Protein AF-A0A1M6M087-F1 (afdb_monomer)

Secondary structure (DSSP, 8-state):
--B-TT-----HHHHHHHHHHHSS--GGG-SEEEEEETTEEEEEE--S--TT-PPPP---TT-HHHHT-S-HHHHHHHHHHHHHHHHHHHHHH-

Mean predicted aligned error: 3.69 Å

Solvent-accessible surface area (backbone atoms only — not comparable to full-atom values): 5456 Å² total; per-residue (Å²): 130,58,71,40,57,60,46,84,72,82,54,56,38,17,32,45,42,15,25,72,76,69,76,38,86,41,44,91,55,22,26,41,46,77,41,87,47,99,92,44,21,24,62,48,72,35,76,60,79,46,99,81,76,47,55,49,54,79,74,56,92,79,40,59,45,47,70,68,41,85,41,71,64,22,33,58,55,52,49,53,51,52,53,52,51,52,50,53,52,50,70,75,74,111

Organism: NCBI:txid1121476

Sequence (94 aa):
MEILKGCVGCRVCELLCSYNKFKKFQPSKAAIKIHNLADGFGVELFTEEALNGRFVCEFCEDKPCIKYCIELKAKNPLRDLLSVEEKKYKLKND

Radius of gyration: 12.69 Å; Cα contacts (8 Å, |Δi|>4): 139; chains: 1; bounding box: 28×25×36 Å

Nearest PDB structures (foldseek):
  8c0z-assembly1_F  TM=6.111E-01  e=2.768E-02  Aromatoleum aromaticum
  6x1o-assembly1_D  TM=5.675E-01  e=3.585E-02  Pyrococcus furiosus COM1
  7qv7-assembly1_G  TM=5.328E-01  e=2.335E-01  Thermoanaerobacter kivui

Foldseek 3Di:
DDAQPQDPQPLVLLQVQCCVPPVDRDSVLGQWDWDQDPVHIDIDGAQDDDPVRRDHDPLDPVSVSLVPPPGPSRNVSVVVVSVVVVVVSVVVVD

Structure (mmCIF, N/CA/C/O backbone):
data_AF-A0A1M6M087-F1
#
_entry.id   AF-A0A1M6M087-F1
#
loop_
_atom_site.group_PDB
_atom_site.id
_atom_site.type_symbol
_atom_site.label_atom_id
_atom_site.label_alt_id
_atom_site.label_comp_id
_atom_site.label_asym_id
_atom_site.label_entity_id
_atom_site.label_seq_id
_atom_site.pdbx_PDB_ins_code
_atom_site.Cartn_x
_atom_site.Cartn_y
_atom_site.Cartn_z
_atom_site.occupancy
_atom_site.B_iso_or_equiv
_atom_site.auth_seq_id
_atom_site.auth_comp_id
_atom_site.auth_asym_id
_atom_site.auth_atom_id
_atom_site.pdbx_PDB_model_num
ATOM 1 N N . MET A 1 1 ? 4.610 13.743 -3.470 1.00 72.81 1 MET A N 1
ATOM 2 C CA . MET A 1 1 ? 4.476 12.272 -3.502 1.00 72.81 1 MET A CA 1
ATOM 3 C C . MET A 1 1 ? 5.729 11.722 -4.148 1.00 72.81 1 MET A C 1
ATOM 5 O O . MET A 1 1 ? 6.083 12.204 -5.215 1.00 72.81 1 MET A O 1
ATOM 9 N N . GLU A 1 2 ? 6.428 10.808 -3.483 1.00 80.75 2 GLU A N 1
ATOM 10 C CA . GLU A 1 2 ? 7.717 10.284 -3.952 1.00 80.75 2 GLU A CA 1
ATOM 11 C C . GLU A 1 2 ? 7.552 8.935 -4.659 1.00 80.75 2 GLU A C 1
ATOM 13 O O . GLU A 1 2 ? 6.576 8.215 -4.433 1.00 80.75 2 GLU A O 1
ATOM 18 N N . ILE A 1 3 ? 8.513 8.596 -5.521 1.00 92.50 3 ILE A N 1
ATOM 19 C CA . ILE A 1 3 ? 8.538 7.318 -6.237 1.00 92.50 3 ILE A CA 1
ATOM 20 C C . ILE A 1 3 ? 8.898 6.195 -5.267 1.00 92.50 3 ILE A C 1
ATOM 22 O O . ILE A 1 3 ? 9.939 6.215 -4.610 1.00 92.50 3 ILE A O 1
ATOM 26 N N . LEU A 1 4 ? 8.070 5.154 -5.242 1.00 94.31 4 LEU A N 1
ATOM 27 C CA . LEU A 1 4 ? 8.348 3.936 -4.503 1.00 94.31 4 LEU A CA 1
ATOM 28 C C . LEU A 1 4 ? 9.270 3.033 -5.327 1.00 94.31 4 LEU A C 1
ATOM 30 O O . LEU A 1 4 ? 8.835 2.329 -6.242 1.00 94.31 4 LEU A O 1
ATOM 34 N N . LYS A 1 5 ? 10.564 3.043 -4.995 1.00 94.50 5 LYS A N 1
ATOM 35 C CA . LYS A 1 5 ? 11.593 2.283 -5.718 1.00 94.50 5 LYS A CA 1
ATOM 36 C C . LYS A 1 5 ? 11.219 0.799 -5.844 1.00 94.50 5 LYS A C 1
ATOM 38 O O . LYS A 1 5 ? 10.978 0.117 -4.853 1.00 94.50 5 LYS A O 1
ATOM 43 N N . GLY A 1 6 ? 11.214 0.292 -7.078 1.00 93.56 6 GLY A N 1
ATOM 44 C CA . GLY A 1 6 ? 10.895 -1.107 -7.382 1.00 93.56 6 GLY A CA 1
ATOM 45 C C . GLY A 1 6 ? 9.400 -1.436 -7.432 1.00 93.56 6 GLY A C 1
ATOM 46 O O . GLY A 1 6 ? 9.059 -2.595 -7.638 1.00 93.56 6 GLY A O 1
ATOM 47 N N . CYS A 1 7 ? 8.508 -0.460 -7.247 1.00 96.25 7 CYS A N 1
ATOM 48 C CA . CYS A 1 7 ? 7.082 -0.644 -7.495 1.00 96.25 7 CYS A CA 1
ATOM 49 C C . CYS A 1 7 ? 6.811 -0.728 -9.003 1.00 96.25 7 CYS A C 1
ATOM 51 O O . CYS A 1 7 ? 7.345 0.070 -9.767 1.00 96.25 7 CYS A O 1
ATOM 53 N N . VAL A 1 8 ? 5.951 -1.664 -9.413 1.00 95.44 8 VAL A N 1
ATOM 54 C CA . VAL A 1 8 ? 5.540 -1.871 -10.819 1.00 95.44 8 VAL A CA 1
ATOM 55 C C . VAL A 1 8 ? 4.080 -1.491 -11.083 1.00 95.44 8 VAL A C 1
ATOM 57 O O . VAL A 1 8 ? 3.544 -1.763 -12.151 1.00 95.44 8 VAL A O 1
ATOM 60 N N . GLY A 1 9 ? 3.395 -0.912 -10.095 1.00 95.38 9 GLY A N 1
ATOM 61 C CA . GLY A 1 9 ? 2.027 -0.437 -10.290 1.00 95.38 9 GLY A CA 1
ATOM 62 C C . GLY A 1 9 ? 0.945 -1.520 -10.319 1.00 95.38 9 GLY A C 1
ATOM 63 O O . GLY A 1 9 ? -0.140 -1.254 -10.821 1.00 95.38 9 GLY A O 1
ATOM 64 N N . CYS A 1 10 ? 1.183 -2.717 -9.767 1.00 95.44 10 CYS A N 1
ATOM 65 C CA . CYS A 1 10 ? 0.228 -3.841 -9.819 1.00 95.44 10 CYS A CA 1
ATOM 66 C C . CYS A 1 10 ? -1.052 -3.656 -8.976 1.00 95.44 10 CYS A C 1
ATOM 68 O O . CYS A 1 10 ? -2.004 -4.417 -9.126 1.00 95.44 10 CYS A O 1
ATOM 70 N N . A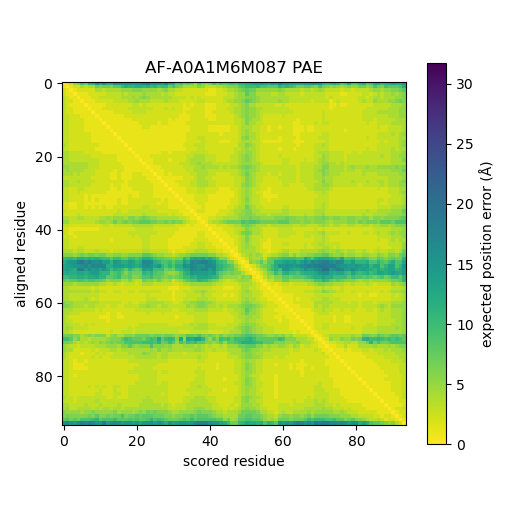RG A 1 11 ? -1.075 -2.675 -8.060 1.00 95.56 11 ARG A N 1
ATOM 71 C CA . ARG A 1 11 ? -2.221 -2.296 -7.198 1.00 95.56 11 ARG A CA 1
ATOM 72 C C . ARG A 1 11 ? -2.803 -3.405 -6.307 1.00 95.56 11 ARG A C 1
ATOM 74 O O . ARG A 1 11 ? -3.864 -3.222 -5.711 1.00 95.56 11 ARG A O 1
ATOM 81 N N . VAL A 1 12 ? -2.087 -4.515 -6.120 1.00 95.75 12 VAL A N 1
ATOM 82 C CA . VAL A 1 12 ? -2.470 -5.589 -5.180 1.00 95.75 12 VAL A CA 1
ATOM 83 C C . VAL A 1 12 ? -2.603 -5.058 -3.748 1.00 95.75 12 VAL A C 1
ATOM 85 O O . VAL A 1 12 ? -3.499 -5.465 -3.014 1.00 95.75 12 VAL A O 1
ATOM 88 N N . CYS A 1 13 ? -1.768 -4.096 -3.355 1.00 96.12 13 CYS A N 1
ATOM 89 C CA . CYS A 1 13 ? -1.867 -3.439 -2.053 1.00 96.12 13 CYS A CA 1
ATOM 90 C C . CYS A 1 13 ? -3.202 -2.697 -1.854 1.00 96.12 13 CYS A C 1
ATOM 92 O O . CYS A 1 13 ? -3.774 -2.785 -0.769 1.00 96.12 13 CYS A O 1
ATOM 94 N N . GLU A 1 14 ? -3.737 -2.032 -2.886 1.00 96.19 14 GLU A N 1
ATOM 95 C CA . GLU A 1 14 ? -5.054 -1.380 -2.831 1.00 96.19 14 GLU A CA 1
ATOM 96 C C . GLU A 1 14 ? -6.168 -2.421 -2.680 1.00 96.19 14 GLU A C 1
ATOM 98 O O . GLU A 1 14 ? -7.066 -2.286 -1.843 1.00 96.19 14 GLU A O 1
ATOM 103 N N . LEU A 1 15 ? -6.082 -3.496 -3.468 1.00 96.12 15 LEU A N 1
ATOM 104 C CA . LEU A 1 15 ? -7.043 -4.592 -3.447 1.00 96.12 15 LEU A CA 1
ATOM 105 C C . LEU A 1 15 ? -7.124 -5.219 -2.051 1.00 96.12 15 LEU A C 1
ATOM 107 O O . LEU A 1 15 ? -8.207 -5.298 -1.469 1.00 96.12 15 LEU A O 1
ATOM 111 N N . LEU A 1 16 ? -5.976 -5.587 -1.484 1.00 95.94 16 LEU A N 1
ATOM 112 C CA . LEU A 1 16 ? -5.884 -6.206 -0.165 1.00 95.94 16 LEU A CA 1
ATOM 113 C C . LEU A 1 16 ? -6.270 -5.257 0.962 1.00 95.94 16 LEU A C 1
ATOM 115 O O . LEU A 1 16 ? -6.901 -5.694 1.915 1.00 95.94 16 LEU A O 1
ATOM 119 N N . CYS A 1 17 ? -5.943 -3.970 0.857 1.00 95.62 17 CYS A N 1
ATOM 120 C CA . CYS A 1 17 ? -6.355 -2.973 1.839 1.00 95.62 17 CYS A CA 1
ATOM 121 C C . CYS A 1 17 ? -7.889 -2.871 1.909 1.00 95.62 17 CYS A C 1
ATOM 123 O O . CYS A 1 17 ? -8.472 -2.987 2.988 1.00 95.62 17 CYS A O 1
ATOM 125 N N . SER A 1 18 ? -8.552 -2.750 0.752 1.00 94.75 18 SER A N 1
ATOM 126 C CA . SER A 1 18 ? -10.019 -2.710 0.691 1.00 94.75 18 SER A CA 1
ATOM 127 C C . SER A 1 18 ? -10.666 -4.014 1.168 1.00 94.75 18 SER A C 1
ATOM 129 O O . SER A 1 18 ? -11.641 -3.981 1.921 1.00 94.75 18 SER A O 1
ATOM 131 N N . TYR A 1 19 ? -10.087 -5.163 0.802 1.00 95.56 19 TYR A N 1
ATOM 132 C CA . TYR A 1 19 ? -10.583 -6.463 1.234 1.00 95.56 19 TYR A CA 1
ATOM 133 C C . TYR A 1 19 ? -10.392 -6.672 2.734 1.00 95.56 19 TYR A C 1
ATOM 135 O O . TYR A 1 19 ? -11.310 -7.142 3.395 1.00 95.56 19 TYR A O 1
ATOM 143 N N . ASN A 1 20 ? -9.250 -6.283 3.302 1.00 94.75 20 ASN A N 1
ATOM 144 C CA . ASN A 1 20 ? -8.994 -6.441 4.729 1.00 94.75 20 ASN A CA 1
ATOM 145 C C . ASN A 1 20 ? -10.066 -5.730 5.567 1.00 94.75 20 ASN A C 1
ATOM 147 O O . ASN A 1 20 ? -10.634 -6.346 6.472 1.00 94.75 20 ASN A O 1
ATOM 151 N N . LYS A 1 21 ? -10.395 -4.483 5.193 1.00 92.50 21 LYS A N 1
ATOM 152 C CA . LYS A 1 21 ? -11.355 -3.632 5.905 1.00 92.50 21 LYS A CA 1
ATOM 153 C C . LYS A 1 21 ? -12.816 -3.986 5.625 1.00 92.50 21 LYS A C 1
ATOM 155 O O . LYS A 1 21 ? -13.600 -4.121 6.556 1.00 92.50 21 LYS A O 1
ATOM 160 N N . PHE A 1 22 ? -13.193 -4.136 4.355 1.00 92.44 22 PHE A N 1
ATOM 161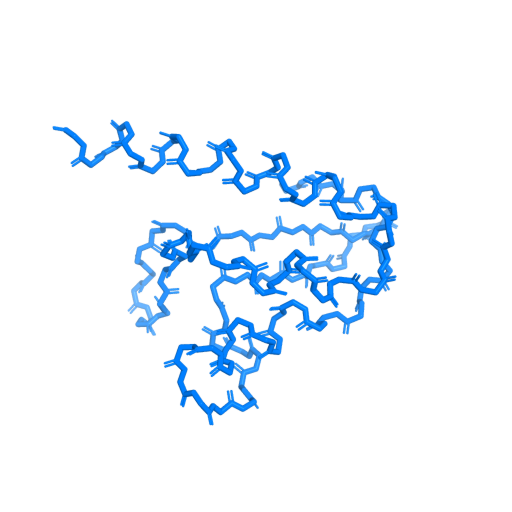 C CA . PHE A 1 22 ? -14.603 -4.234 3.949 1.00 92.44 22 PHE A CA 1
ATOM 162 C C . PHE A 1 22 ? -15.032 -5.628 3.495 1.00 92.44 22 PHE A C 1
ATOM 164 O O . PHE A 1 22 ? -16.193 -5.809 3.129 1.00 92.44 22 PHE A O 1
ATOM 171 N N . LYS A 1 23 ? -14.102 -6.590 3.440 1.00 95.19 23 LYS A N 1
ATOM 172 C CA . LYS A 1 23 ? -14.303 -7.929 2.854 1.00 95.19 23 LYS A CA 1
ATOM 173 C C . LYS A 1 23 ? -14.834 -7.879 1.414 1.00 95.19 23 LYS A C 1
ATOM 175 O O . LYS A 1 23 ? -15.516 -8.785 0.950 1.00 95.19 23 LYS A O 1
ATOM 180 N N . LYS A 1 24 ? -14.516 -6.796 0.694 1.00 94.50 24 LYS A N 1
ATOM 181 C CA . LYS A 1 24 ? -14.903 -6.547 -0.698 1.00 94.50 24 LYS A CA 1
ATOM 182 C C . LYS A 1 24 ? -13.698 -6.067 -1.489 1.00 94.50 24 LYS A C 1
ATOM 184 O O . LYS A 1 24 ? -12.934 -5.231 -1.015 1.00 94.50 24 LYS A O 1
ATOM 189 N N . PHE A 1 25 ? -13.575 -6.546 -2.720 1.00 95.12 25 PHE A N 1
ATOM 190 C CA . PHE A 1 25 ? -12.568 -6.090 -3.671 1.00 95.12 25 PHE A CA 1
ATOM 191 C C . PHE A 1 25 ? -12.986 -4.749 -4.286 1.00 95.12 25 PHE A C 1
ATOM 193 O O . PHE A 1 25 ? -13.501 -4.687 -5.399 1.00 95.12 25 PHE A O 1
ATOM 200 N N . GLN A 1 26 ? -12.803 -3.663 -3.532 1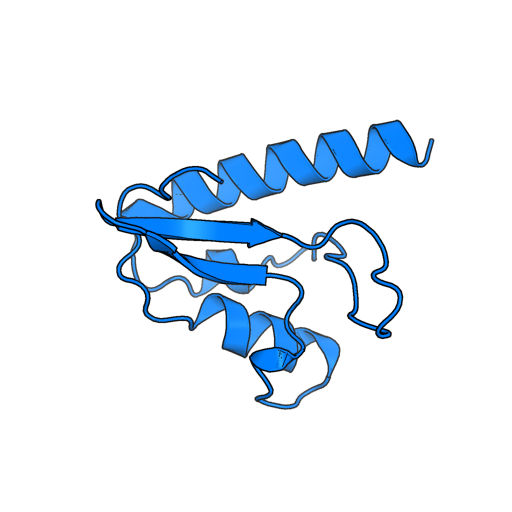.00 93.44 26 GLN A N 1
ATOM 201 C CA . GLN A 1 26 ? -13.125 -2.297 -3.955 1.00 93.44 26 GLN A CA 1
ATOM 202 C C . GLN A 1 26 ? -11.896 -1.394 -3.792 1.00 93.44 26 GLN A C 1
ATOM 204 O O . GLN A 1 26 ? -11.858 -0.583 -2.862 1.00 93.44 26 GLN A O 1
ATOM 209 N N . PRO A 1 27 ? -10.894 -1.487 -4.692 1.00 93.00 27 PRO A N 1
ATOM 210 C CA . PRO A 1 27 ? -9.661 -0.713 -4.580 1.00 93.00 27 PRO A CA 1
ATOM 211 C C . PRO A 1 27 ? -9.905 0.789 -4.433 1.00 93.00 27 PRO A C 1
ATOM 213 O O . PRO A 1 27 ? -9.158 1.459 -3.732 1.00 93.00 27 PRO A O 1
ATOM 216 N N . SER A 1 28 ? -10.965 1.345 -5.036 1.00 91.25 28 SER A N 1
ATOM 217 C CA . SER A 1 28 ? -11.349 2.764 -4.907 1.00 91.25 28 SER A CA 1
ATOM 218 C C . SER A 1 28 ? -11.554 3.230 -3.463 1.00 91.25 28 SER A C 1
ATOM 220 O O . SER A 1 28 ? -11.368 4.413 -3.187 1.00 91.25 28 SER A O 1
ATOM 222 N N . LYS A 1 29 ? -11.888 2.315 -2.547 1.00 91.25 29 LYS A N 1
ATOM 223 C CA . LYS A 1 29 ? -12.056 2.612 -1.125 1.00 91.25 29 LYS A CA 1
ATOM 224 C C . LYS A 1 29 ? -10.784 2.450 -0.303 1.00 91.25 29 LYS A C 1
ATOM 226 O O . LYS A 1 29 ? -10.823 2.838 0.848 1.00 91.25 29 LYS A O 1
ATOM 231 N N . ALA A 1 30 ? -9.705 1.877 -0.837 1.00 93.88 30 ALA A N 1
ATOM 232 C CA . ALA A 1 30 ? -8.482 1.590 -0.086 1.00 93.88 30 ALA A CA 1
ATOM 233 C C . ALA A 1 30 ? -7.846 2.841 0.549 1.00 93.88 30 ALA A C 1
ATOM 235 O O . ALA A 1 30 ? -7.805 3.903 -0.074 1.00 93.88 30 ALA A O 1
ATOM 236 N N . ALA A 1 31 ? -7.271 2.670 1.742 1.00 94.62 31 ALA A N 1
ATOM 237 C CA . ALA A 1 31 ? -6.484 3.694 2.430 1.00 94.62 31 ALA A CA 1
ATOM 238 C C . ALA A 1 31 ? -5.072 3.893 1.834 1.00 94.62 31 ALA A C 1
ATOM 240 O O . ALA A 1 31 ? -4.371 4.832 2.198 1.00 94.62 31 ALA A O 1
ATOM 241 N N . ILE A 1 32 ? -4.651 3.013 0.921 1.00 94.38 32 ILE A N 1
ATOM 242 C CA . ILE A 1 32 ? -3.413 3.118 0.143 1.00 94.38 32 ILE A CA 1
ATOM 243 C C . ILE A 1 32 ? -3.753 3.258 -1.340 1.00 94.38 32 ILE A C 1
ATOM 245 O O . ILE A 1 32 ? -4.621 2.541 -1.846 1.00 94.38 32 ILE A O 1
ATOM 249 N N . LYS A 1 33 ? -3.062 4.162 -2.037 1.00 94.75 33 LYS A N 1
ATOM 250 C CA . LYS A 1 33 ? -3.221 4.414 -3.472 1.00 94.75 33 LYS A CA 1
ATOM 251 C C . LYS A 1 33 ? -1.891 4.416 -4.195 1.00 94.75 33 LYS A C 1
ATOM 253 O O . LYS A 1 33 ? -0.923 5.002 -3.722 1.00 94.75 33 LYS A O 1
ATOM 258 N N . ILE A 1 34 ? -1.871 3.774 -5.357 1.00 95.81 34 ILE A N 1
ATOM 259 C CA . ILE A 1 34 ? -0.755 3.813 -6.286 1.00 95.81 34 ILE A CA 1
ATOM 260 C C . ILE A 1 34 ? -1.054 4.827 -7.381 1.00 95.81 34 ILE A C 1
ATOM 262 O O . ILE A 1 34 ? -2.074 4.745 -8.070 1.00 95.81 34 ILE A O 1
ATOM 266 N N . HIS A 1 35 ? -0.115 5.741 -7.583 1.00 96.00 35 HIS A N 1
ATOM 267 C CA . HIS A 1 35 ? -0.189 6.770 -8.610 1.00 96.00 35 HIS A CA 1
ATOM 268 C C . HIS A 1 35 ? 0.865 6.527 -9.679 1.00 96.00 35 HIS A C 1
ATOM 270 O O . HIS A 1 35 ? 1.994 6.152 -9.366 1.00 96.00 35 HIS A O 1
ATOM 276 N N . ASN A 1 36 ? 0.488 6.730 -10.940 1.00 96.38 36 ASN A N 1
ATOM 277 C CA . ASN A 1 36 ? 1.440 6.717 -12.044 1.00 96.38 36 ASN A CA 1
ATOM 278 C C . ASN A 1 36 ? 2.097 8.099 -12.130 1.00 96.38 36 ASN A C 1
ATOM 280 O O . ASN A 1 36 ? 1.395 9.101 -12.256 1.00 96.38 36 ASN A O 1
ATOM 284 N N . LEU A 1 37 ? 3.417 8.142 -12.014 1.00 95.06 37 LEU A N 1
ATOM 285 C CA . LEU A 1 37 ? 4.243 9.343 -12.099 1.00 95.06 37 LEU A CA 1
ATOM 286 C C . LEU A 1 37 ? 5.110 9.252 -13.362 1.00 95.06 37 LEU A C 1
ATOM 288 O O . LEU A 1 37 ? 5.250 8.177 -13.939 1.00 95.06 37 LEU A O 1
ATOM 292 N N . ALA A 1 38 ? 5.714 10.366 -13.783 1.00 93.50 38 ALA A N 1
ATOM 293 C CA . ALA A 1 38 ? 6.536 10.400 -14.998 1.00 93.50 38 ALA A CA 1
ATOM 294 C C . ALA A 1 38 ? 7.650 9.332 -15.000 1.00 93.50 38 ALA A C 1
ATOM 296 O O . ALA A 1 38 ? 7.840 8.650 -16.003 1.00 93.50 38 ALA A O 1
ATOM 297 N N . ASP A 1 39 ? 8.307 9.133 -13.852 1.00 92.75 39 ASP A N 1
ATOM 298 C CA . ASP A 1 39 ? 9.485 8.263 -13.727 1.00 92.75 39 ASP A CA 1
ATOM 299 C C . ASP A 1 39 ? 9.231 6.992 -12.891 1.00 92.75 39 ASP A C 1
ATOM 301 O O . ASP A 1 39 ? 10.167 6.339 -12.424 1.00 92.75 39 ASP A O 1
ATOM 305 N N . GLY A 1 40 ? 7.966 6.625 -12.654 1.00 94.75 40 GLY A N 1
ATOM 306 C CA . GLY A 1 40 ? 7.625 5.408 -11.914 1.00 94.75 40 GLY A CA 1
ATOM 307 C C . GLY A 1 40 ? 6.299 5.485 -11.168 1.00 94.75 40 GLY A C 1
ATOM 308 O O . GLY A 1 40 ? 5.377 6.186 -11.567 1.00 94.75 40 GLY A O 1
ATOM 309 N N . PHE A 1 41 ? 6.192 4.754 -10.058 1.00 96.94 41 PHE A N 1
ATOM 310 C CA . PHE A 1 41 ? 4.952 4.672 -9.286 1.00 96.94 41 PHE A CA 1
ATOM 311 C C . PHE A 1 41 ? 5.117 5.274 -7.897 1.00 96.94 41 PHE A C 1
ATOM 313 O O . PHE A 1 41 ? 6.010 4.881 -7.146 1.00 96.94 41 PHE A O 1
ATOM 320 N N . GLY A 1 42 ? 4.231 6.203 -7.550 1.00 95.50 42 GLY A N 1
ATOM 321 C CA . GLY A 1 42 ? 4.132 6.785 -6.217 1.00 95.50 42 GLY A CA 1
ATOM 322 C C . GLY A 1 42 ? 3.128 6.045 -5.344 1.00 95.50 42 GLY A C 1
ATOM 323 O O . GLY A 1 42 ? 2.212 5.391 -5.849 1.00 95.50 42 GLY A O 1
ATOM 324 N N . VAL A 1 43 ? 3.292 6.170 -4.028 1.00 94.00 43 VAL A N 1
ATOM 325 C CA . VAL A 1 43 ? 2.314 5.691 -3.046 1.00 94.00 43 VAL A CA 1
ATOM 326 C C . VAL A 1 43 ? 1.788 6.858 -2.234 1.00 94.00 43 VAL A C 1
ATOM 328 O O . VAL A 1 43 ? 2.553 7.669 -1.720 1.00 94.00 43 VAL A O 1
ATOM 331 N N . GLU A 1 44 ? 0.473 6.908 -2.104 1.00 93.31 44 GLU A N 1
ATOM 332 C CA . GLU A 1 44 ? -0.239 7.793 -1.198 1.00 93.31 44 GLU A CA 1
ATOM 333 C C . GLU A 1 44 ? -0.924 6.947 -0.122 1.00 93.31 44 GLU A C 1
ATOM 33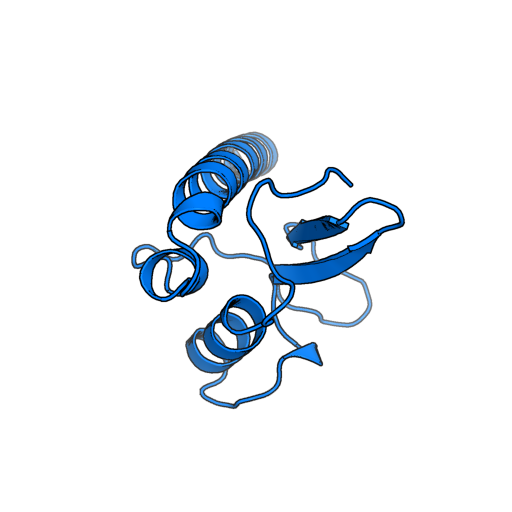5 O O . GLU A 1 44 ? -1.562 5.933 -0.422 1.00 93.31 44 GLU A O 1
ATOM 340 N N . LEU A 1 45 ? -0.777 7.361 1.133 1.00 93.12 45 LEU A N 1
ATOM 341 C CA . LEU A 1 45 ? -1.514 6.816 2.264 1.00 93.12 45 LEU A CA 1
ATOM 342 C C . LEU A 1 45 ? -2.458 7.891 2.783 1.00 93.12 45 LEU A C 1
ATOM 344 O O . LEU A 1 45 ? -2.032 9.009 3.056 1.00 93.12 45 LEU A O 1
ATOM 348 N N . PHE A 1 46 ? -3.726 7.541 2.955 1.00 92.00 46 PHE A N 1
ATOM 349 C CA . PHE A 1 46 ? -4.690 8.421 3.602 1.00 92.00 46 PHE A CA 1
ATOM 350 C C . PHE A 1 46 ? -4.611 8.200 5.101 1.00 92.00 46 PHE A C 1
ATOM 352 O O . PHE A 1 46 ? -5.015 7.152 5.584 1.00 92.00 46 PHE A O 1
ATOM 359 N N . THR A 1 47 ? -4.067 9.160 5.832 1.00 89.75 47 THR A N 1
ATOM 360 C CA . THR A 1 47 ? -3.953 9.122 7.300 1.00 89.75 47 THR A CA 1
ATOM 361 C C . THR A 1 47 ? -4.871 10.135 7.979 1.00 89.75 47 THR A C 1
ATOM 363 O O . THR A 1 47 ? -4.957 10.161 9.201 1.00 89.75 47 THR A O 1
ATOM 366 N N . GLU A 1 48 ? -5.585 10.931 7.185 1.00 85.50 48 GLU A N 1
ATOM 367 C CA . GLU A 1 48 ? -6.524 11.960 7.622 1.00 85.50 48 GLU A CA 1
ATOM 368 C C . GLU A 1 48 ? -7.874 11.721 6.937 1.00 85.50 48 GLU A C 1
ATOM 370 O O . GLU A 1 48 ? -7.922 11.340 5.759 1.00 85.50 48 GLU A O 1
ATOM 375 N N . GLU A 1 49 ? -8.972 11.889 7.680 1.00 74.94 49 GLU A N 1
ATOM 376 C CA . GLU A 1 49 ? -10.315 11.716 7.130 1.00 74.94 49 GLU A CA 1
ATOM 377 C C . GLU A 1 49 ? -10.567 12.754 6.038 1.00 74.94 49 GLU A C 1
ATOM 379 O O . GLU A 1 49 ? -10.534 13.964 6.261 1.00 74.94 49 GLU A O 1
ATOM 384 N N . ALA A 1 50 ? -10.842 12.272 4.830 1.00 66.62 50 ALA A N 1
ATOM 385 C CA . ALA A 1 50 ? -11.306 13.130 3.757 1.00 66.62 50 ALA A CA 1
ATOM 386 C C . ALA A 1 50 ? -12.817 13.363 3.899 1.00 66.62 50 ALA A C 1
ATOM 388 O O . ALA A 1 50 ? -13.567 12.451 4.251 1.00 66.62 50 ALA A O 1
ATOM 389 N N . LEU A 1 51 ? -13.285 14.554 3.504 1.00 60.84 51 LEU A N 1
ATOM 390 C CA . LEU A 1 51 ? -14.706 14.957 3.521 1.00 60.84 51 LEU A CA 1
ATOM 391 C C . LEU A 1 51 ? -15.655 13.995 2.771 1.00 60.84 51 LEU A C 1
ATOM 393 O O . LEU A 1 51 ? -16.870 14.100 2.889 1.00 60.84 51 LEU A O 1
ATOM 397 N N . ASN A 1 52 ? -15.121 13.057 1.986 1.00 66.31 52 ASN A N 1
ATOM 398 C CA . ASN A 1 52 ? -15.870 12.096 1.179 1.00 66.31 52 ASN A CA 1
ATOM 399 C C . ASN A 1 52 ? -16.080 10.722 1.848 1.00 66.31 52 ASN A C 1
ATOM 401 O O . ASN A 1 52 ? -16.473 9.776 1.162 1.00 66.31 52 ASN A O 1
ATOM 405 N N . GLY A 1 53 ? -15.798 10.580 3.148 1.00 66.38 53 GLY A N 1
ATOM 406 C CA . GLY A 1 53 ? -15.995 9.319 3.872 1.00 66.38 53 GLY A CA 1
ATOM 407 C C . GLY A 1 53 ? -15.024 8.210 3.453 1.00 66.38 53 GLY A C 1
ATOM 408 O O . GLY A 1 53 ? -15.326 7.020 3.588 1.00 66.38 53 GLY A O 1
ATOM 409 N N . ARG A 1 54 ? -13.862 8.577 2.895 1.00 72.75 54 ARG A N 1
ATOM 410 C CA . ARG A 1 54 ? -12.762 7.636 2.664 1.00 72.75 54 ARG A CA 1
ATOM 411 C C . ARG A 1 54 ? -12.167 7.230 4.012 1.00 72.75 54 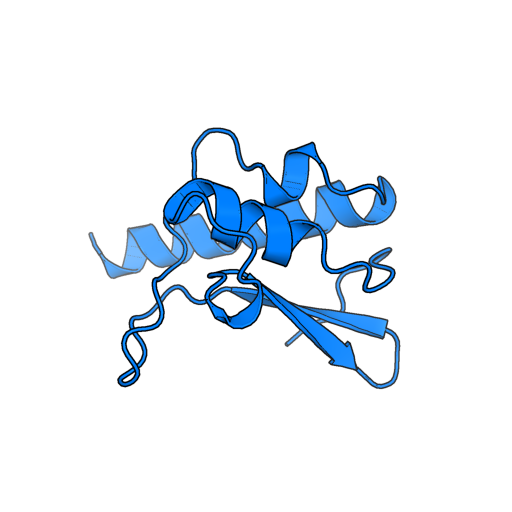ARG A C 1
ATOM 413 O O . ARG A 1 54 ? -11.836 8.090 4.819 1.00 72.75 54 ARG A O 1
ATOM 420 N N . PHE A 1 55 ? -12.004 5.926 4.229 1.00 86.00 55 PHE A N 1
ATOM 421 C CA . PHE A 1 55 ? -11.391 5.436 5.461 1.00 86.00 55 PHE A CA 1
ATOM 422 C C . PHE A 1 55 ? -9.881 5.692 5.469 1.00 86.00 55 PHE A C 1
ATOM 424 O O . PHE A 1 55 ? -9.224 5.644 4.424 1.00 86.00 55 PHE A O 1
ATOM 431 N N . VAL A 1 56 ? -9.348 5.935 6.661 1.00 91.44 56 VAL A N 1
ATOM 432 C CA . VAL A 1 56 ? -7.926 6.198 6.884 1.00 91.44 56 VAL A CA 1
ATOM 433 C C . VAL A 1 56 ? -7.142 4.914 7.147 1.00 91.44 56 VAL A C 1
ATOM 435 O O . VAL A 1 56 ? -7.686 3.874 7.511 1.00 91.44 56 VAL A O 1
ATOM 438 N N . CYS A 1 57 ? -5.834 4.969 6.944 1.00 93.75 57 CYS A N 1
ATOM 439 C CA . CYS A 1 57 ? -4.912 3.886 7.217 1.00 93.75 57 CYS A CA 1
ATOM 440 C C . CYS A 1 57 ? -4.828 3.661 8.730 1.00 93.75 57 CYS A C 1
ATOM 442 O O . CYS A 1 57 ? -4.369 4.526 9.465 1.00 93.75 57 CYS A O 1
ATOM 444 N N . GLU A 1 58 ? -5.218 2.471 9.178 1.00 92.38 58 GLU A N 1
ATOM 445 C CA . GLU A 1 58 ? -5.182 2.073 10.595 1.00 92.38 58 GLU A CA 1
ATOM 446 C C . GLU A 1 58 ? -3.873 1.363 10.976 1.00 92.38 58 GLU A C 1
ATOM 448 O O . GLU A 1 58 ? -3.783 0.750 12.033 1.00 92.38 58 GLU A O 1
ATOM 453 N N . PHE A 1 59 ? -2.871 1.378 10.089 1.00 94.31 59 PHE A N 1
ATOM 454 C CA . PHE A 1 59 ? -1.563 0.751 10.311 1.00 94.31 59 PHE A CA 1
ATOM 455 C C . PHE A 1 59 ? -1.642 -0.707 10.803 1.00 94.31 59 PHE A C 1
ATOM 457 O O . PHE A 1 59 ? -0.907 -1.097 11.709 1.00 94.31 59 PHE A O 1
ATOM 464 N N . CYS A 1 60 ? -2.512 -1.511 10.167 1.00 94.69 60 CYS A N 1
ATOM 465 C CA . CYS A 1 60 ? -2.834 -2.895 10.544 1.00 94.69 60 CYS A CA 1
ATOM 466 C C . CYS A 1 60 ? -1.609 -3.691 11.022 1.00 94.69 60 CYS A C 1
ATOM 468 O O . CYS A 1 60 ? -0.534 -3.593 10.428 1.00 94.69 60 CYS A O 1
ATOM 470 N N . GLU A 1 61 ? -1.775 -4.522 12.048 1.00 92.00 61 GLU A N 1
ATOM 471 C CA . GLU A 1 61 ? -0.687 -5.317 12.630 1.00 92.00 61 GLU A CA 1
ATOM 472 C C . GLU A 1 61 ? -0.014 -6.234 11.591 1.00 92.00 61 GLU A C 1
ATOM 474 O O . GLU A 1 61 ? 1.208 -6.223 11.441 1.00 92.00 61 GLU A O 1
ATOM 479 N N . ASP A 1 62 ? -0.814 -6.946 10.793 1.00 91.00 62 ASP A N 1
ATOM 480 C CA . ASP A 1 62 ? -0.365 -7.933 9.804 1.00 91.00 62 ASP A CA 1
ATOM 481 C C . ASP A 1 62 ? 0.086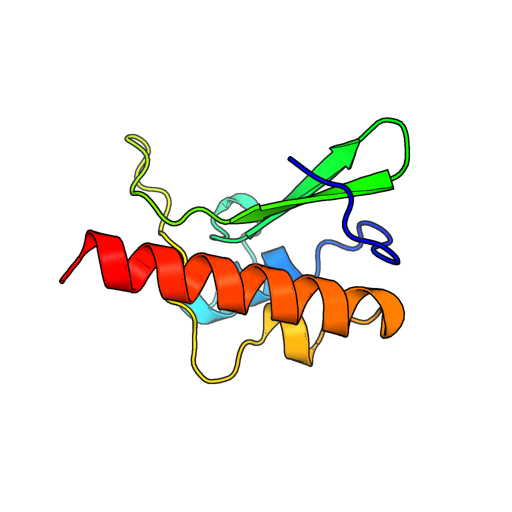 -7.330 8.458 1.00 91.00 62 ASP A C 1
ATOM 483 O O . ASP A 1 62 ? 0.623 -8.047 7.605 1.00 91.00 62 ASP A O 1
ATOM 487 N N . LYS A 1 63 ? -0.119 -6.017 8.267 1.00 93.31 63 LYS A N 1
ATOM 488 C CA . LYS A 1 63 ? 0.289 -5.209 7.098 1.00 93.31 63 LYS A CA 1
ATOM 489 C C . LYS A 1 63 ? 0.156 -5.974 5.764 1.00 93.31 63 LYS A C 1
ATOM 491 O O . LYS A 1 63 ? 1.159 -6.165 5.060 1.00 93.31 63 LYS A O 1
ATOM 496 N N . PRO A 1 64 ? -1.060 -6.391 5.351 1.00 94.06 64 PRO A N 1
ATOM 497 C CA . PRO A 1 64 ? -1.256 -7.249 4.180 1.00 94.06 64 PRO A CA 1
ATOM 498 C C . PRO A 1 64 ? -0.759 -6.594 2.884 1.00 94.06 64 PRO A C 1
ATOM 500 O O . PRO A 1 64 ? -0.267 -7.281 1.989 1.00 94.06 64 PRO A O 1
ATOM 503 N N . CYS A 1 65 ? -0.805 -5.259 2.810 1.00 94.25 65 CYS A N 1
ATOM 504 C CA . CYS A 1 65 ? -0.253 -4.467 1.711 1.00 94.25 65 CYS A CA 1
ATOM 505 C C . CYS A 1 65 ? 1.263 -4.659 1.509 1.00 94.25 65 CYS A C 1
ATOM 507 O O . CYS A 1 65 ? 1.723 -4.601 0.371 1.00 94.25 65 CYS A O 1
ATOM 509 N N . ILE A 1 66 ? 2.028 -4.932 2.574 1.00 94.56 66 ILE A N 1
ATOM 510 C CA . ILE A 1 66 ? 3.458 -5.272 2.501 1.00 94.56 66 ILE A CA 1
ATOM 511 C C . ILE A 1 66 ? 3.629 -6.777 2.297 1.00 94.56 66 ILE A C 1
ATOM 513 O O . ILE A 1 66 ? 4.385 -7.207 1.421 1.00 94.56 66 ILE A O 1
ATOM 517 N N . LYS A 1 67 ? 2.939 -7.584 3.115 1.00 93.50 67 LYS A N 1
ATOM 518 C CA . LYS A 1 67 ? 3.091 -9.047 3.165 1.00 93.50 67 LYS A CA 1
ATOM 519 C C . LYS A 1 67 ? 2.977 -9.672 1.774 1.00 93.50 67 LYS A C 1
ATOM 521 O O . LYS A 1 67 ? 3.850 -10.445 1.372 1.00 93.50 67 LYS A O 1
ATOM 526 N N . TYR A 1 68 ? 1.953 -9.259 1.032 1.00 92.19 68 TYR A N 1
ATOM 527 C CA . TYR A 1 68 ? 1.604 -9.777 -0.289 1.00 92.19 68 TYR A CA 1
ATOM 528 C C . TYR A 1 68 ? 2.020 -8.860 -1.444 1.00 92.19 68 TYR A C 1
ATOM 530 O O . TYR A 1 68 ? 1.569 -9.045 -2.573 1.00 92.19 68 TYR A O 1
ATOM 538 N N . CYS A 1 69 ? 2.878 -7.867 -1.198 1.00 93.00 69 CYS A N 1
ATOM 539 C CA . CYS A 1 69 ? 3.505 -7.152 -2.300 1.00 93.00 69 CYS A CA 1
ATOM 540 C C . CYS A 1 69 ? 4.334 -8.159 -3.116 1.00 93.00 69 CYS A C 1
ATOM 542 O O . CYS A 1 69 ? 5.247 -8.790 -2.586 1.00 93.00 69 CYS A O 1
ATOM 544 N N . ILE A 1 70 ? 3.986 -8.351 -4.386 1.00 86.06 70 ILE A N 1
ATOM 545 C CA . ILE A 1 70 ? 4.673 -9.311 -5.264 1.00 86.06 70 ILE A CA 1
ATOM 546 C C . ILE A 1 70 ? 6.105 -8.862 -5.591 1.00 86.06 70 ILE A C 1
ATOM 548 O O . ILE A 1 70 ? 6.981 -9.691 -5.818 1.00 86.06 70 ILE A O 1
ATOM 552 N N . GLU A 1 71 ? 6.365 -7.555 -5.514 1.00 88.25 71 GLU A N 1
ATOM 553 C CA . GLU A 1 71 ? 7.671 -6.961 -5.783 1.00 88.25 71 GLU A CA 1
ATOM 554 C C . GLU A 1 71 ? 8.519 -6.874 -4.516 1.00 88.25 71 GLU A C 1
ATOM 556 O O . GLU A 1 71 ? 8.386 -5.955 -3.703 1.00 88.25 71 GLU A O 1
ATOM 561 N N . LEU A 1 72 ? 9.462 -7.806 -4.361 1.00 80.06 72 LEU A N 1
ATOM 562 C CA . LEU A 1 72 ? 10.386 -7.825 -3.220 1.00 80.06 72 LEU A CA 1
ATOM 563 C C . LEU A 1 72 ? 11.168 -6.509 -3.072 1.00 80.06 72 LEU A C 1
ATOM 565 O O . LEU A 1 72 ? 11.410 -6.070 -1.948 1.00 80.06 72 LEU A O 1
ATOM 569 N N . LYS A 1 73 ? 11.507 -5.845 -4.187 1.00 89.00 73 LYS A N 1
ATOM 570 C CA . LYS A 1 73 ? 12.214 -4.553 -4.182 1.00 89.00 73 LYS A CA 1
ATOM 571 C C . LYS A 1 73 ? 11.375 -3.415 -3.596 1.00 89.00 73 LYS A C 1
ATOM 573 O O . LYS A 1 73 ? 11.946 -2.532 -2.968 1.00 89.00 73 LYS A O 1
ATOM 578 N N . ALA A 1 74 ? 10.051 -3.455 -3.759 1.00 91.88 74 ALA A N 1
ATOM 579 C CA . ALA A 1 74 ? 9.137 -2.448 -3.221 1.00 91.88 74 ALA A CA 1
ATOM 580 C C . ALA A 1 74 ? 8.752 -2.703 -1.754 1.00 91.88 74 ALA A C 1
ATOM 582 O O . ALA A 1 7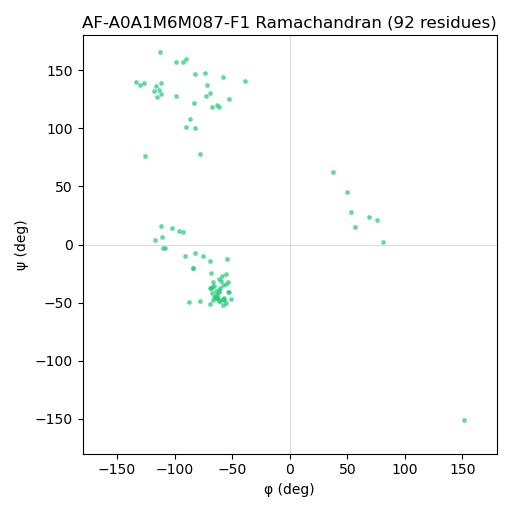4 ? 8.335 -1.770 -1.071 1.00 91.88 74 ALA A O 1
ATOM 583 N N . LYS A 1 75 ? 8.908 -3.938 -1.242 1.00 93.19 75 LYS A N 1
ATOM 584 C CA . LYS A 1 75 ? 8.520 -4.295 0.137 1.00 93.19 75 LYS A CA 1
ATOM 585 C C . LYS A 1 75 ? 9.199 -3.437 1.198 1.00 93.19 75 LYS A C 1
ATOM 587 O O . LYS A 1 75 ? 8.521 -2.976 2.111 1.00 93.19 75 LYS A O 1
ATOM 592 N N . ASN A 1 76 ? 10.517 -3.259 1.104 1.00 94.12 76 ASN A N 1
ATOM 593 C CA . ASN A 1 76 ? 11.268 -2.496 2.104 1.00 94.12 76 ASN A CA 1
ATOM 594 C C . ASN A 1 76 ? 10.930 -0.998 2.034 1.00 94.12 76 ASN A C 1
ATOM 596 O O . ASN A 1 76 ? 10.462 -0.489 3.047 1.00 94.12 76 ASN A O 1
ATOM 600 N N . PRO A 1 77 ? 10.987 -0.333 0.860 1.00 94.56 77 PRO A N 1
ATOM 601 C CA . PRO A 1 77 ? 10.526 1.049 0.731 1.00 94.56 77 PRO A CA 1
ATOM 602 C C . PRO A 1 77 ? 9.096 1.269 1.240 1.00 94.56 77 PRO A C 1
ATOM 604 O O . PRO A 1 77 ? 8.823 2.256 1.917 1.00 94.56 77 PRO A O 1
ATOM 607 N N . LEU A 1 78 ? 8.176 0.336 0.962 1.00 94.44 78 LEU A N 1
ATOM 608 C CA . LEU A 1 78 ? 6.791 0.444 1.424 1.00 94.44 78 LEU A CA 1
ATOM 609 C C . LEU A 1 78 ? 6.681 0.287 2.946 1.00 94.44 78 LEU A C 1
ATOM 61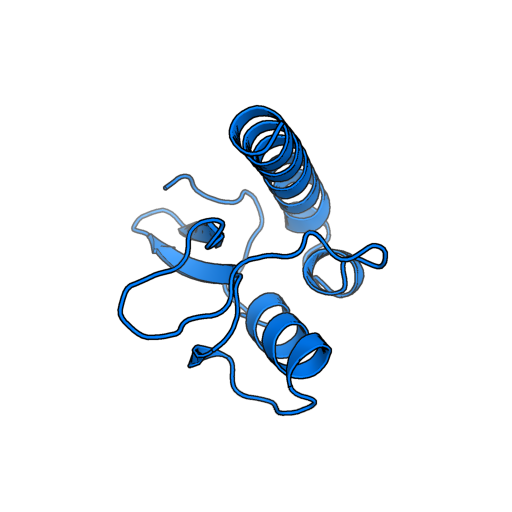1 O O . LEU A 1 78 ? 5.880 0.973 3.578 1.00 94.44 78 LEU A O 1
ATOM 615 N N . ARG A 1 79 ? 7.481 -0.607 3.541 1.00 95.25 79 ARG A N 1
ATOM 616 C CA . ARG A 1 79 ? 7.558 -0.774 4.998 1.00 95.25 79 ARG A CA 1
ATOM 617 C C . ARG A 1 79 ? 8.094 0.481 5.675 1.00 95.25 79 ARG A C 1
ATOM 619 O O . ARG A 1 79 ? 7.532 0.897 6.688 1.00 95.25 79 ARG A O 1
ATOM 626 N N . ASP A 1 80 ? 9.144 1.071 5.120 1.00 94.75 80 ASP A N 1
ATOM 627 C CA . ASP A 1 80 ? 9.770 2.272 5.667 1.00 94.75 80 ASP A CA 1
ATOM 628 C C . ASP A 1 80 ? 8.792 3.449 5.617 1.00 94.75 80 ASP A C 1
ATOM 630 O O . ASP A 1 80 ? 8.560 4.102 6.635 1.00 94.75 80 ASP A O 1
ATOM 634 N N . LEU A 1 81 ? 8.121 3.634 4.473 1.00 93.88 81 LEU A N 1
ATOM 635 C CA . LEU A 1 81 ? 7.064 4.629 4.298 1.00 93.88 81 LEU A CA 1
ATOM 636 C C . LEU A 1 81 ? 5.949 4.454 5.340 1.00 93.88 81 LEU A C 1
ATOM 638 O O . LEU A 1 81 ? 5.610 5.405 6.040 1.00 93.88 81 LEU A O 1
ATOM 642 N N . LEU A 1 82 ? 5.415 3.236 5.504 1.00 94.06 82 LEU A N 1
ATOM 643 C CA . LEU A 1 82 ? 4.368 2.958 6.496 1.00 94.06 82 LEU A CA 1
ATOM 644 C C . LEU A 1 82 ? 4.831 3.237 7.930 1.00 94.06 82 LEU A C 1
ATOM 646 O O . LEU A 1 82 ? 4.056 3.757 8.724 1.00 94.06 82 LEU A O 1
ATOM 650 N N . SER A 1 83 ? 6.088 2.932 8.253 1.00 94.88 83 SER A N 1
ATOM 651 C CA . SER A 1 83 ? 6.647 3.150 9.593 1.00 94.88 83 SER A CA 1
ATOM 652 C C . SER A 1 83 ? 6.810 4.637 9.914 1.00 94.88 83 SER A C 1
ATOM 654 O O . SER A 1 83 ? 6.590 5.058 11.049 1.00 94.88 83 SER A O 1
ATOM 656 N N . VAL A 1 84 ? 7.201 5.442 8.922 1.00 94.56 84 VAL A N 1
ATOM 657 C CA . VAL A 1 84 ? 7.300 6.902 9.055 1.00 94.56 84 VAL A CA 1
ATOM 658 C C . VAL A 1 84 ? 5.915 7.515 9.245 1.00 94.56 84 VAL A C 1
ATOM 660 O O . VAL A 1 84 ? 5.724 8.308 10.165 1.00 94.56 84 VAL A O 1
ATOM 663 N N . GLU A 1 85 ? 4.944 7.126 8.419 1.00 93.69 85 GLU A N 1
ATOM 664 C CA . GLU A 1 85 ? 3.577 7.640 8.520 1.00 93.69 85 GLU A CA 1
ATOM 665 C C . GLU A 1 85 ? 2.887 7.207 9.822 1.00 93.69 85 GLU A C 1
ATOM 667 O O . GLU A 1 85 ? 2.192 8.015 10.432 1.00 93.69 85 GLU A O 1
ATOM 672 N N . GLU A 1 86 ? 3.142 5.993 10.323 1.00 94.81 86 GLU A N 1
ATOM 673 C CA . GLU A 1 86 ? 2.602 5.524 11.609 1.00 94.81 86 GLU A CA 1
ATOM 674 C C . GLU A 1 86 ? 3.115 6.370 12.780 1.00 94.81 86 GLU A C 1
ATOM 676 O O . GLU A 1 86 ? 2.348 6.753 13.663 1.00 94.81 86 GLU A O 1
ATOM 681 N N . LYS A 1 87 ? 4.411 6.708 12.777 1.00 94.94 87 LYS A N 1
ATOM 682 C CA . LYS A 1 87 ? 5.000 7.599 13.787 1.00 94.94 87 LYS A C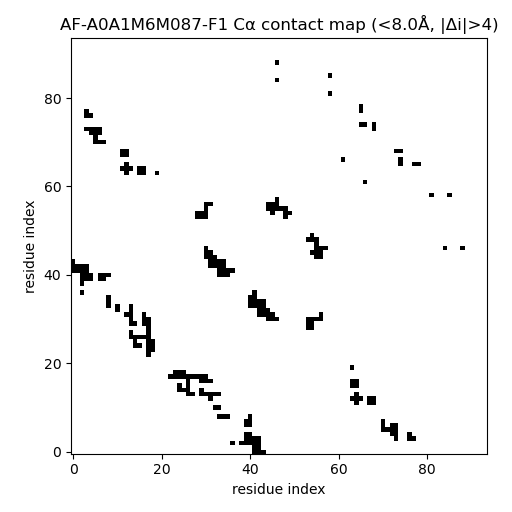A 1
ATOM 683 C C . LYS A 1 87 ? 4.380 8.991 13.732 1.00 94.94 87 LYS A C 1
ATOM 685 O O . LYS A 1 87 ? 4.019 9.526 14.773 1.00 94.94 87 LYS A O 1
ATOM 690 N N . LYS A 1 88 ? 4.230 9.564 12.533 1.00 93.12 88 LYS A N 1
ATOM 691 C CA . LYS A 1 88 ? 3.579 10.872 12.350 1.00 93.12 88 LYS A CA 1
ATOM 692 C C . LYS A 1 88 ? 2.127 10.851 12.823 1.00 93.12 88 LYS A C 1
ATOM 694 O O . LYS A 1 88 ? 1.689 11.810 13.444 1.00 93.12 88 LYS A O 1
ATOM 699 N N . TYR A 1 89 ? 1.396 9.774 12.533 1.00 90.31 89 TYR A N 1
ATOM 700 C CA . TYR A 1 89 ? 0.012 9.612 12.962 1.00 90.31 89 TYR A CA 1
ATOM 701 C C . TYR A 1 89 ? -0.103 9.568 14.488 1.00 90.31 89 TYR A C 1
ATOM 703 O O . TYR A 1 89 ? -0.932 10.280 15.040 1.00 90.31 89 TYR A O 1
ATOM 711 N N . LYS A 1 90 ? 0.755 8.800 15.174 1.00 90.81 90 LYS A N 1
ATOM 712 C CA . LYS A 1 90 ? 0.780 8.749 16.647 1.00 90.81 90 LYS A CA 1
ATOM 713 C C . LYS A 1 90 ? 1.086 10.121 17.253 1.00 90.81 90 LYS A C 1
ATOM 715 O O . LYS A 1 90 ? 0.290 10.621 18.027 1.00 90.81 90 LYS A O 1
ATOM 720 N N . LEU A 1 91 ? 2.126 10.803 16.765 1.00 90.56 91 LEU A N 1
ATOM 721 C CA . LEU A 1 91 ? 2.502 12.145 17.236 1.00 90.56 91 LEU A CA 1
ATOM 722 C C . LEU A 1 91 ? 1.410 13.216 17.072 1.00 90.56 91 LEU A C 1
ATOM 724 O O . LEU A 1 91 ? 1.439 14.216 17.777 1.00 90.56 91 LEU A O 1
ATOM 728 N N . LYS A 1 92 ? 0.500 13.063 16.103 1.00 86.00 92 LYS A N 1
ATOM 729 C CA . LYS A 1 92 ? -0.611 14.002 15.874 1.00 86.00 92 LYS A CA 1
ATOM 730 C C . LYS A 1 92 ? -1.830 13.734 16.764 1.00 86.00 92 LYS A C 1
ATOM 732 O O . LYS A 1 92 ? -2.677 14.614 16.862 1.00 86.00 92 LYS A O 1
ATOM 737 N N . ASN A 1 93 ? -1.956 12.524 17.309 1.00 78.75 93 ASN A N 1
ATOM 738 C CA . ASN A 1 93 ? -3.141 12.061 18.039 1.00 78.75 93 ASN A CA 1
ATOM 739 C C . ASN A 1 93 ? -2.853 11.726 19.517 1.00 78.75 93 ASN A C 1
ATOM 741 O O . ASN A 1 93 ? -3.759 11.252 20.203 1.00 78.75 93 ASN A O 1
ATOM 745 N N . ASP A 1 94 ? -1.622 11.964 19.975 1.00 69.62 94 ASP A N 1
ATOM 746 C CA . ASP A 1 94 ? -1.219 12.013 21.387 1.00 69.62 94 ASP A CA 1
ATOM 747 C C . ASP A 1 94 ? -1.430 13.435 21.946 1.00 69.62 94 ASP A C 1
ATOM 749 O O . ASP A 1 94 ? -1.860 13.553 23.117 1.00 69.62 94 ASP A O 1
#

pLDDT: mean 90.93, std 7.63, range [60.84, 96.94]